Protein AF-A0A7Y1XM41-F1 (afdb_monomer)

Radius of gyration: 16.58 Å; Cα contacts (8 Å, |Δi|>4): 17; chains: 1; bounding box: 36×20×39 Å

Nearest PDB structures (foldseek):
  8g08-assembly1_a  TM=4.242E-01  e=6.188E+00  Mycolicibacterium smegmatis MC2 155
  8g07-assembly1_a  TM=4.242E-01  e=6.188E+00  Mycolicibacterium smegmatis MC2 155
  8j0s-assembly1_a  TM=3.810E-01  e=7.682E+00  Mycobacterium tuberculosis

Foldseek 3Di:
DDDDQWDDDPNDIDGPVVVVVVVVVVVVVVCVVVVDPPDPVPDDD

pLDDT: mean 80.47, std 11.91, range [43.47, 92.94]

Solvent-accessible surface area (backbone atoms only — not comparable to full-atom values): 3010 Å² total; per-residue (Å²): 141,87,78,74,67,63,44,78,56,97,90,43,81,39,55,43,62,60,56,50,52,54,54,51,49,53,52,50,53,51,48,64,74,62,67,65,80,82,70,60,93,85,70,73,134

Secondary structure (DSSP, 8-state):
----SEEEETTEEEEHHHHHHHHHHHHHHHHHHTT---PPTT---

Sequence (45 aa):
VGGVRYTVKDGIIYDAKALLEDVKQLVREKKQAENYKILQPGVKE

Structure (mmCIF, N/CA/C/O backbone):
data_AF-A0A7Y1XM41-F1
#
_entry.id   AF-A0A7Y1XM41-F1
#
loop_
_atom_site.group_PDB
_atom_site.id
_atom_site.type_symbol
_atom_site.label_atom_id
_atom_site.label_alt_id
_atom_site.label_comp_id
_atom_site.label_asym_id
_atom_site.label_entity_id
_atom_site.label_seq_id
_atom_site.pdbx_PDB_ins_code
_atom_site.Cartn_x
_atom_site.Cartn_y
_atom_site.Cartn_z
_atom_site.occupancy
_atom_site.B_iso_or_equiv
_atom_site.auth_seq_id
_atom_site.auth_comp_id
_atom_site.auth_asym_id
_atom_site.auth_atom_id
_atom_site.pdbx_PDB_model_num
ATOM 1 N N . VAL A 1 1 ? -10.229 -9.670 -13.647 1.00 43.47 1 VAL A N 1
ATOM 2 C CA . VAL A 1 1 ? -9.049 -9.364 -12.804 1.00 43.47 1 VAL A CA 1
ATOM 3 C C . VAL A 1 1 ? -8.099 -8.507 -13.625 1.00 43.47 1 VAL A C 1
ATOM 5 O O . VAL A 1 1 ? -7.443 -9.032 -14.511 1.00 43.47 1 VAL A O 1
ATOM 8 N N . GLY A 1 2 ? -8.094 -7.193 -13.406 1.00 53.94 2 GLY A N 1
ATOM 9 C CA . GLY A 1 2 ? -7.187 -6.258 -14.073 1.00 53.94 2 GLY A CA 1
ATOM 10 C C . GLY A 1 2 ? -6.560 -5.381 -13.002 1.00 53.94 2 GLY A C 1
ATOM 11 O O . GLY A 1 2 ? -7.265 -4.607 -12.367 1.00 53.94 2 GLY A O 1
ATOM 12 N N . GLY A 1 3 ? -5.276 -5.588 -12.731 1.00 73.56 3 GLY A N 1
ATOM 13 C CA . GLY A 1 3 ? -4.533 -4.854 -11.713 1.00 73.56 3 GLY A CA 1
ATOM 14 C C . GLY A 1 3 ? -3.282 -4.248 -12.323 1.00 73.56 3 GLY A C 1
ATOM 15 O O . GLY A 1 3 ? -2.710 -4.802 -13.265 1.00 73.56 3 GLY A O 1
ATOM 16 N N . VAL A 1 4 ? -2.865 -3.112 -11.779 1.00 78.88 4 VAL A N 1
ATOM 17 C CA . VAL A 1 4 ? -1.627 -2.447 -12.181 1.00 78.88 4 VAL A CA 1
ATOM 18 C C . VAL A 1 4 ? -0.454 -3.285 -11.665 1.00 78.88 4 VAL A C 1
ATOM 20 O O . VAL A 1 4 ? -0.436 -3.657 -10.494 1.00 78.88 4 VAL A O 1
ATOM 23 N N . ARG A 1 5 ? 0.489 -3.653 -12.542 1.00 83.75 5 ARG A N 1
ATOM 24 C CA . ARG A 1 5 ? 1.695 -4.407 -12.145 1.00 83.75 5 ARG A CA 1
ATOM 25 C C . ARG A 1 5 ? 2.792 -3.472 -11.635 1.00 83.75 5 ARG A C 1
ATOM 27 O O . ARG A 1 5 ? 3.423 -3.775 -10.631 1.00 83.75 5 ARG A O 1
ATOM 34 N N . TYR A 1 6 ? 2.957 -2.323 -12.287 1.00 86.94 6 TYR A N 1
ATOM 35 C CA . TYR A 1 6 ? 3.986 -1.342 -11.958 1.00 86.94 6 TYR A CA 1
ATOM 36 C C . TYR A 1 6 ? 3.425 0.075 -12.003 1.00 86.94 6 TYR A C 1
ATOM 38 O O . TYR A 1 6 ? 2.601 0.386 -12.865 1.00 86.94 6 TYR A O 1
ATOM 46 N N . THR A 1 7 ? 3.907 0.925 -11.103 1.00 86.56 7 THR A N 1
ATOM 47 C CA . THR A 1 7 ? 3.590 2.354 -11.055 1.00 86.56 7 THR A CA 1
ATOM 48 C C . THR A 1 7 ? 4.867 3.141 -11.291 1.00 86.56 7 THR A C 1
ATOM 50 O O . THR A 1 7 ? 5.886 2.863 -10.664 1.00 86.56 7 THR A O 1
ATOM 53 N N . VAL A 1 8 ? 4.821 4.128 -12.184 1.00 90.00 8 VAL A N 1
ATOM 54 C CA . VAL A 1 8 ? 5.951 5.031 -12.429 1.00 90.00 8 VAL A CA 1
ATOM 55 C C . VAL A 1 8 ? 5.687 6.3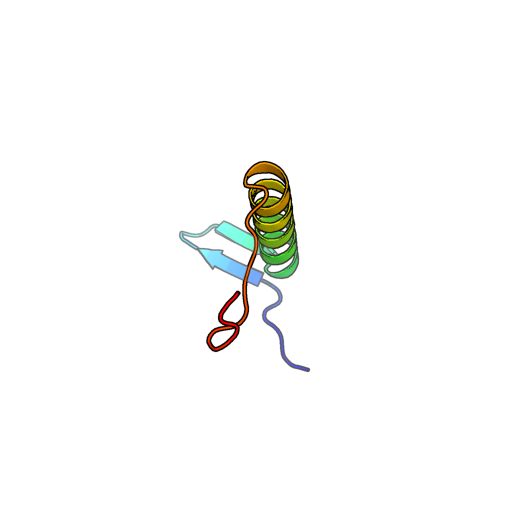43 -11.712 1.00 90.00 8 VAL A C 1
ATOM 57 O O . VAL A 1 8 ? 4.642 6.959 -11.919 1.00 90.00 8 VAL A O 1
ATOM 60 N N . LYS A 1 9 ? 6.633 6.773 -10.879 1.00 89.38 9 LYS A N 1
ATOM 61 C CA . LYS A 1 9 ? 6.602 8.084 -10.230 1.00 89.38 9 LYS A CA 1
ATOM 62 C C . LYS A 1 9 ? 7.986 8.716 -10.338 1.00 89.38 9 LYS A C 1
ATOM 64 O O . LYS A 1 9 ? 8.968 8.092 -9.953 1.00 89.38 9 LYS A O 1
ATOM 69 N N . ASP A 1 10 ? 8.053 9.915 -10.915 1.00 88.81 10 ASP A N 1
ATOM 70 C CA . ASP A 1 10 ? 9.284 10.712 -11.053 1.00 88.81 10 ASP A CA 1
ATOM 71 C C . ASP A 1 10 ? 10.454 9.964 -11.733 1.00 88.81 10 ASP A C 1
ATOM 73 O O . ASP A 1 10 ? 11.619 10.141 -11.394 1.00 88.81 10 A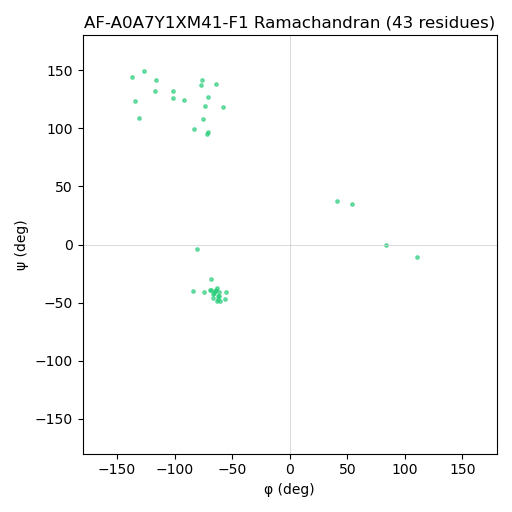SP A O 1
ATOM 77 N N . GLY A 1 11 ? 10.140 9.091 -12.698 1.00 91.50 11 GLY A N 1
ATOM 78 C CA . GLY A 1 11 ? 11.128 8.280 -13.424 1.00 91.50 11 GLY A CA 1
ATOM 79 C C . GLY A 1 11 ? 11.546 6.983 -12.723 1.00 91.50 11 GLY A C 1
ATOM 80 O O . GLY A 1 11 ? 12.320 6.214 -13.288 1.00 91.50 11 GLY A O 1
ATOM 81 N N . ILE A 1 12 ? 11.011 6.695 -11.534 1.00 88.19 12 ILE A N 1
ATOM 82 C CA . ILE A 1 12 ? 11.283 5.467 -10.784 1.00 88.19 12 ILE A CA 1
ATOM 83 C C . ILE A 1 12 ? 10.110 4.498 -10.956 1.00 88.19 12 ILE A C 1
ATOM 85 O O . ILE A 1 12 ? 8.941 4.872 -10.825 1.00 88.19 12 ILE A O 1
ATOM 89 N N . ILE A 1 13 ? 10.431 3.245 -11.278 1.00 89.25 13 ILE A N 1
ATOM 90 C CA . ILE A 1 13 ? 9.462 2.161 -11.453 1.00 89.25 13 ILE A CA 1
ATOM 91 C C . ILE A 1 13 ? 9.292 1.446 -10.114 1.00 89.25 13 ILE A C 1
ATOM 93 O O . ILE A 1 13 ? 10.259 0.938 -9.551 1.00 89.25 13 ILE A O 1
ATOM 97 N N . TYR A 1 14 ? 8.055 1.364 -9.638 1.00 85.19 14 TYR A N 1
ATOM 98 C CA . TYR A 1 14 ? 7.700 0.670 -8.407 1.00 85.19 14 TYR A CA 1
ATOM 99 C C . TYR A 1 14 ? 6.780 -0.515 -8.688 1.00 85.19 14 TYR A C 1
ATOM 101 O O . TYR A 1 14 ? 5.872 -0.421 -9.516 1.00 85.19 14 TYR A O 1
ATOM 109 N N . ASP A 1 15 ? 6.977 -1.621 -7.968 1.00 89.88 15 ASP A N 1
ATOM 110 C CA . ASP A 1 15 ? 6.026 -2.733 -7.955 1.00 89.88 15 ASP A CA 1
ATOM 111 C C . ASP A 1 15 ? 4.787 -2.335 -7.143 1.00 89.88 15 ASP A C 1
ATOM 113 O O . ASP A 1 15 ? 4.862 -2.021 -5.951 1.00 89.88 15 ASP A O 1
ATOM 117 N N . ALA A 1 16 ? 3.632 -2.329 -7.805 1.00 89.69 16 ALA A N 1
ATOM 118 C CA . ALA A 1 16 ? 2.390 -1.875 -7.196 1.00 89.69 16 ALA A CA 1
ATOM 119 C C . ALA A 1 16 ? 1.887 -2.821 -6.091 1.00 89.69 16 ALA A C 1
ATOM 121 O O . ALA A 1 16 ? 1.236 -2.371 -5.148 1.00 89.69 16 ALA A O 1
ATOM 122 N N . LYS A 1 17 ? 2.179 -4.126 -6.185 1.00 87.50 17 LYS A N 1
ATOM 123 C CA . LYS A 1 17 ? 1.775 -5.109 -5.172 1.00 87.50 17 LYS A CA 1
ATOM 124 C C . LYS A 1 17 ? 2.635 -4.995 -3.922 1.00 87.50 17 LYS A C 1
ATOM 126 O O . LYS A 1 17 ? 2.088 -5.069 -2.827 1.00 87.50 17 LYS A O 1
ATOM 131 N N . ALA A 1 18 ? 3.940 -4.786 -4.089 1.00 89.06 18 ALA A N 1
ATOM 132 C CA . ALA A 1 18 ? 4.853 -4.599 -2.963 1.00 89.06 18 ALA A CA 1
ATOM 133 C C . ALA A 1 18 ? 4.458 -3.368 -2.130 1.00 89.06 18 ALA A C 1
ATOM 135 O O . ALA A 1 18 ? 4.230 -3.483 -0.930 1.00 89.06 18 ALA A O 1
ATOM 136 N N . LEU A 1 19 ? 4.226 -2.226 -2.791 1.00 88.75 19 LEU A N 1
ATOM 137 C CA . LEU A 1 19 ? 3.765 -0.994 -2.138 1.00 88.75 19 LEU A CA 1
ATOM 138 C C . LEU A 1 19 ? 2.467 -1.185 -1.337 1.00 88.75 19 LEU A C 1
ATOM 140 O O . LEU A 1 19 ? 2.321 -0.642 -0.243 1.00 88.75 19 LEU A O 1
ATOM 144 N N . LEU A 1 20 ? 1.509 -1.943 -1.879 1.00 89.12 20 LEU A N 1
ATOM 145 C CA . LEU A 1 20 ? 0.246 -2.228 -1.197 1.00 89.12 20 LEU A CA 1
ATOM 146 C C . LEU A 1 20 ? 0.443 -3.069 0.069 1.00 89.12 20 LEU A C 1
ATOM 148 O O . LEU A 1 20 ? -0.195 -2.790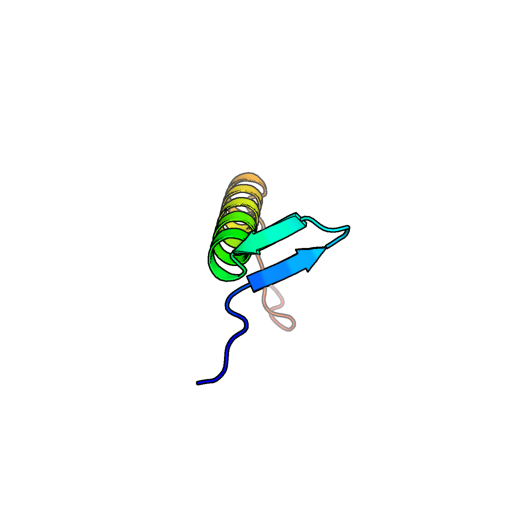 1.086 1.00 89.12 20 LEU A O 1
ATOM 152 N N . GLU A 1 21 ? 1.304 -4.084 0.015 1.00 91.31 21 GLU A N 1
ATOM 153 C CA . GLU A 1 21 ? 1.580 -4.945 1.167 1.00 91.31 21 GLU A CA 1
ATOM 154 C C . GLU A 1 21 ? 2.342 -4.188 2.265 1.00 91.31 21 GLU A C 1
ATOM 156 O O . GLU A 1 21 ? 1.974 -4.301 3.436 1.00 91.31 21 GLU A O 1
ATOM 161 N N . ASP A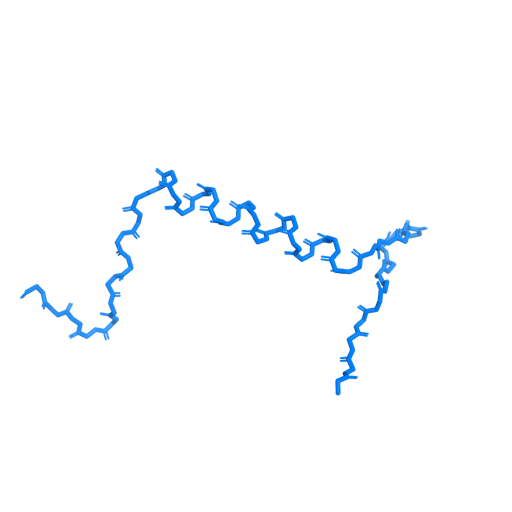 1 22 ? 3.296 -3.328 1.900 1.00 90.12 22 ASP A N 1
ATOM 162 C CA . ASP A 1 22 ? 4.030 -2.486 2.853 1.00 90.12 22 ASP A CA 1
ATOM 163 C C . ASP A 1 22 ? 3.091 -1.520 3.592 1.00 90.12 22 ASP A C 1
ATOM 165 O O . ASP A 1 22 ? 3.098 -1.434 4.824 1.00 90.12 22 ASP A O 1
ATOM 169 N N . VAL A 1 23 ? 2.207 -0.834 2.857 1.00 92.38 23 VAL A N 1
ATOM 170 C CA . VAL A 1 23 ? 1.204 0.067 3.451 1.00 92.38 23 VAL A CA 1
ATOM 171 C C . VAL A 1 23 ? 0.254 -0.701 4.370 1.00 92.38 23 VAL A C 1
ATOM 173 O O . VAL A 1 23 ? -0.101 -0.227 5.451 1.00 92.38 23 VAL A O 1
ATOM 176 N N . LYS A 1 24 ? -0.164 -1.903 3.973 1.00 91.19 24 LYS A N 1
ATOM 177 C CA . LYS A 1 24 ? -1.059 -2.747 4.770 1.00 91.19 24 LYS A CA 1
ATOM 178 C C . LYS A 1 24 ? -0.409 -3.195 6.076 1.00 91.19 24 LYS A C 1
ATOM 180 O O . LYS A 1 24 ? -1.086 -3.206 7.107 1.00 91.19 24 LYS A O 1
ATOM 185 N N . GLN A 1 25 ? 0.875 -3.540 6.043 1.00 92.94 25 GLN A N 1
ATOM 186 C CA . GLN A 1 25 ? 1.632 -3.903 7.235 1.00 92.94 25 GLN A CA 1
ATOM 187 C C . GLN A 1 25 ? 1.789 -2.697 8.169 1.00 92.94 25 GLN A C 1
ATOM 189 O O . GLN A 1 25 ? 1.451 -2.806 9.347 1.00 92.94 25 GLN A O 1
ATOM 194 N N . LEU A 1 26 ? 2.145 -1.524 7.634 1.00 90.56 26 LEU A N 1
ATOM 195 C CA . LEU A 1 26 ? 2.220 -0.279 8.405 1.00 90.56 26 LEU A CA 1
ATOM 196 C C . LEU 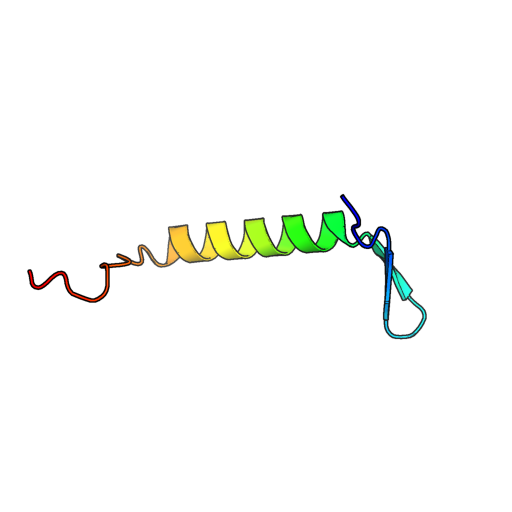A 1 26 ? 0.891 0.039 9.109 1.00 90.56 26 LEU A C 1
ATOM 198 O O . LEU A 1 26 ? 0.857 0.344 10.301 1.00 90.56 26 LEU A O 1
ATOM 202 N N . VAL A 1 27 ? -0.229 -0.064 8.388 1.00 88.62 27 VAL A N 1
ATOM 203 C CA . VAL A 1 27 ? -1.565 0.180 8.955 1.00 88.62 27 VAL A CA 1
ATOM 204 C C . VAL A 1 27 ? -1.907 -0.848 10.033 1.00 88.62 27 VAL A C 1
ATOM 206 O O . VAL A 1 27 ? -2.515 -0.495 11.044 1.00 88.62 27 VAL A O 1
ATOM 209 N N . ARG A 1 28 ? -1.533 -2.119 9.846 1.00 88.19 28 ARG A N 1
ATOM 210 C CA . ARG A 1 28 ? -1.751 -3.173 10.844 1.00 88.19 28 ARG A CA 1
ATOM 211 C C . ARG A 1 28 ? -0.982 -2.883 12.129 1.00 88.19 28 ARG A C 1
ATOM 213 O O . ARG A 1 28 ? -1.581 -2.939 13.199 1.00 88.19 28 ARG A O 1
ATOM 220 N N . GLU A 1 29 ? 0.297 -2.549 12.022 1.00 88.81 29 GLU A N 1
ATOM 221 C CA . GLU A 1 29 ? 1.156 -2.234 13.168 1.00 88.81 29 GLU A CA 1
ATOM 222 C C . GLU A 1 29 ? 0.640 -1.020 13.938 1.00 88.81 29 GLU A C 1
ATOM 224 O O . GLU A 1 29 ? 0.521 -1.064 15.162 1.00 88.81 29 GLU A O 1
ATOM 229 N N . LYS A 1 30 ? 0.242 0.042 13.228 1.00 87.12 30 LYS A N 1
ATOM 230 C CA . LYS A 1 30 ? -0.347 1.234 13.853 1.00 87.12 30 LYS A CA 1
ATOM 231 C C . LYS A 1 30 ? -1.650 0.921 14.581 1.00 87.12 30 LYS A C 1
ATOM 233 O O . LYS A 1 30 ? -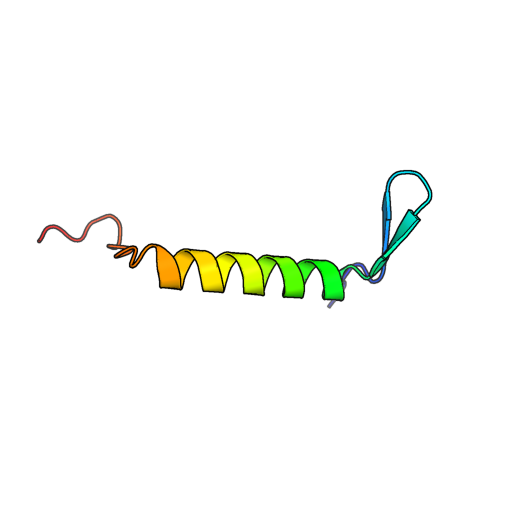1.803 1.317 15.730 1.00 87.12 30 LYS A O 1
ATOM 238 N N . LYS A 1 31 ? -2.544 0.134 13.975 1.00 81.88 31 LYS A N 1
ATOM 239 C CA . LYS A 1 31 ? -3.795 -0.301 14.623 1.00 81.88 31 LYS A CA 1
ATOM 240 C C . LYS A 1 31 ? -3.558 -1.161 15.863 1.00 81.88 31 LYS A C 1
ATOM 242 O O . LYS A 1 31 ? -4.304 -1.036 16.830 1.00 81.88 31 LYS A O 1
ATOM 247 N N . GLN A 1 32 ? -2.546 -2.030 15.835 1.0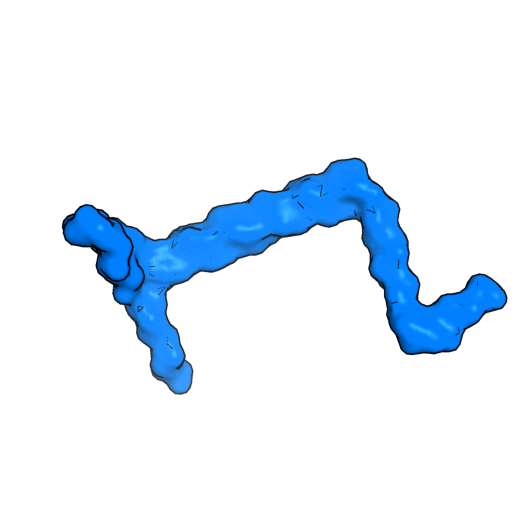0 82.94 32 GLN A N 1
ATOM 248 C CA . GLN A 1 32 ? -2.150 -2.830 16.996 1.00 82.94 32 GLN A CA 1
ATOM 249 C C . GLN A 1 32 ? -1.589 -1.949 18.118 1.00 82.94 32 GLN A C 1
ATOM 251 O O . GLN A 1 32 ? -1.954 -2.140 19.274 1.00 82.94 32 GLN A O 1
ATOM 256 N N . ALA A 1 33 ? -0.754 -0.964 17.779 1.00 80.00 33 ALA A N 1
ATOM 257 C CA . ALA A 1 33 ? -0.173 -0.035 18.744 1.00 80.00 33 ALA A CA 1
ATOM 258 C C . ALA A 1 33 ? -1.211 0.923 19.356 1.00 80.00 3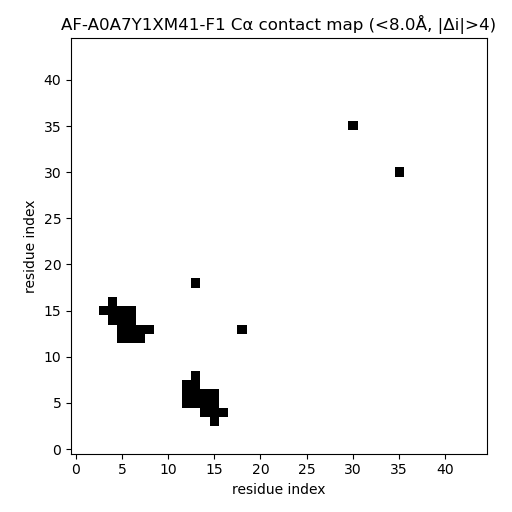3 ALA A C 1
ATOM 260 O O . ALA A 1 33 ? -1.158 1.202 20.549 1.00 80.00 33 ALA A O 1
ATOM 261 N N . GLU A 1 34 ? -2.166 1.413 18.563 1.00 74.81 34 GLU A N 1
ATOM 262 C CA . GLU A 1 34 ? -3.170 2.382 19.022 1.00 74.81 34 GLU A CA 1
ATOM 263 C C . GLU A 1 34 ? -4.342 1.747 19.787 1.00 74.81 34 GLU A C 1
ATOM 265 O O . GLU A 1 34 ? -5.192 2.478 20.288 1.00 74.81 34 GLU A O 1
ATOM 270 N N . ASN A 1 35 ? -4.404 0.410 19.900 1.00 64.88 35 ASN A N 1
ATOM 271 C CA . ASN A 1 35 ? -5.477 -0.343 20.570 1.00 64.88 35 ASN A CA 1
ATOM 272 C C . ASN A 1 35 ? -6.887 0.224 20.274 1.00 64.88 35 ASN A C 1
ATOM 274 O O . ASN A 1 35 ? -7.753 0.328 21.147 1.00 64.88 35 ASN A O 1
ATOM 278 N N . TYR A 1 36 ? -7.083 0.668 19.028 1.00 63.12 36 TYR A N 1
ATOM 279 C CA . TYR A 1 36 ? -8.214 1.498 18.634 1.00 63.12 36 TYR A CA 1
ATOM 280 C C . TYR A 1 36 ? -9.470 0.624 18.543 1.00 63.12 36 TYR A C 1
ATOM 282 O O . TYR A 1 36 ? -9.611 -0.193 17.629 1.00 63.12 36 TYR A O 1
ATOM 290 N N . LYS A 1 37 ? -10.398 0.773 19.498 1.00 65.38 37 LYS A N 1
ATOM 291 C CA . LYS A 1 37 ? -11.717 0.125 19.444 1.00 65.38 37 LYS A CA 1
ATOM 292 C C . LYS A 1 37 ? -12.548 0.794 18.351 1.00 65.38 37 LYS A C 1
ATOM 294 O O . LYS A 1 37 ? -13.172 1.827 18.573 1.00 65.38 37 LYS A O 1
ATOM 299 N N . ILE A 1 38 ? -12.564 0.192 17.164 1.00 69.25 38 ILE A N 1
ATOM 300 C CA . ILE A 1 38 ? -13.504 0.571 16.107 1.00 69.25 38 ILE A CA 1
ATOM 301 C C . ILE A 1 38 ? -14.889 0.082 16.542 1.00 69.25 38 ILE A C 1
ATOM 303 O O . ILE A 1 38 ? -15.234 -1.084 16.354 1.00 69.25 38 ILE A O 1
ATOM 307 N N . LEU A 1 39 ? -15.665 0.967 17.165 1.00 71.38 39 LEU A N 1
ATOM 308 C CA . LEU A 1 39 ? -17.088 0.745 17.390 1.00 71.38 39 LEU A CA 1
ATOM 309 C C . LEU A 1 39 ? -17.827 1.010 16.077 1.00 71.38 39 LEU A C 1
ATOM 311 O O . LEU A 1 39 ? -17.513 1.959 15.355 1.00 71.38 39 LEU A O 1
ATOM 315 N N . GLN A 1 40 ? -18.794 0.158 15.741 1.00 73.00 40 GLN A N 1
ATOM 316 C CA . GLN A 1 40 ? -19.643 0.429 14.587 1.00 73.00 40 GLN A CA 1
ATOM 317 C C . GLN A 1 40 ? -20.461 1.706 14.838 1.00 73.00 40 GLN A C 1
ATOM 319 O O . GLN A 1 40 ? -20.999 1.878 15.937 1.00 73.00 40 GLN A O 1
ATOM 324 N N . PRO A 1 41 ? -20.607 2.586 13.832 1.00 71.44 41 PRO A N 1
ATOM 325 C CA . PRO A 1 41 ? -21.526 3.709 13.925 1.00 71.44 41 PRO A CA 1
ATOM 326 C C . PRO A 1 41 ? -22.940 3.174 14.182 1.00 71.44 41 PRO A C 1
ATOM 328 O O . PRO A 1 41 ? -23.471 2.418 13.372 1.00 71.44 41 PRO A O 1
ATOM 331 N N . GLY A 1 42 ? -23.526 3.537 15.324 1.00 69.00 42 GLY A N 1
ATOM 332 C CA . GLY A 1 42 ? -24.843 3.053 15.759 1.00 69.00 42 GLY A CA 1
ATOM 333 C C . GLY A 1 42 ? -24.822 2.114 16.968 1.00 69.00 42 GLY A C 1
ATOM 334 O O . GLY A 1 42 ? -25.877 1.882 17.552 1.00 69.00 42 GLY A O 1
ATOM 335 N N . VAL A 1 43 ? -23.653 1.637 17.403 1.00 69.19 43 VAL A N 1
ATOM 336 C CA . VAL A 1 43 ? -23.514 0.937 18.688 1.00 69.19 43 VAL A CA 1
ATOM 337 C C . VAL A 1 43 ? -23.369 2.002 19.778 1.00 69.19 43 VAL A C 1
ATOM 339 O O . VAL A 1 43 ? -22.307 2.602 19.926 1.00 69.19 43 VAL A O 1
ATOM 342 N N . L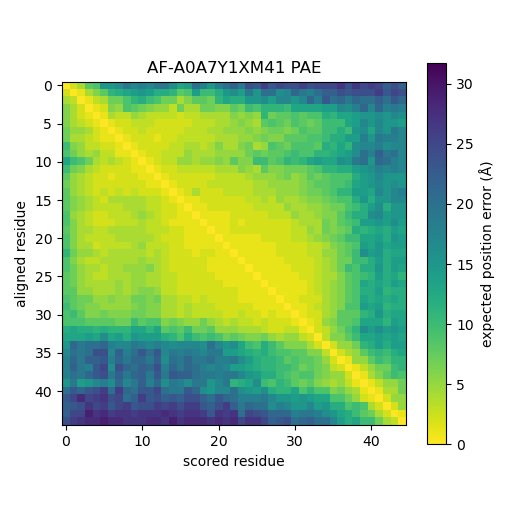YS A 1 44 ? -24.462 2.305 20.487 1.00 61.69 44 LYS A N 1
ATOM 343 C CA . LYS A 1 44 ? -24.378 2.956 21.804 1.00 61.69 44 LYS A CA 1
ATOM 344 C C . LYS A 1 44 ? -23.953 1.879 22.805 1.00 61.69 44 LYS A C 1
ATOM 346 O O . LYS A 1 44 ? -24.364 0.735 22.622 1.00 61.69 44 LYS A O 1
ATOM 351 N N . GLU A 1 45 ? -23.099 2.241 23.762 1.00 58.62 45 GLU A N 1
ATOM 352 C CA . GLU A 1 45 ? -22.665 1.349 24.853 1.00 58.62 45 GLU A CA 1
ATOM 353 C C . GLU A 1 45 ? -23.823 0.562 25.480 1.00 58.62 45 GLU A C 1
ATOM 355 O O . GLU A 1 45 ? -24.925 1.145 25.627 1.00 58.62 45 GLU A O 1
#

Mean predicted aligned error: 9.09 Å